Protein AF-A0A2D6KX10-F1 (afdb_monomer_lite)

Radius of gyration: 12.46 Å; chains: 1; bounding box: 28×34×28 Å

Secondary structure (DSSP, 8-state):
-EEEEEESSS-EEEEEEEE-TTS-EEEEESS-TTT-SSS-EEEETTEEEETTT--EEEGGGBTTTB-S-SSSPPB---EEETTEEE--HHHHHHTGGGG-

Foldseek 3Di:
DAKDWDQLPNQTWIKDWDAAPVRDIFIFTLFAPPGFNPQGWDDDPQWIANPRPRDIDGPVCHCPVDCGDDDDGGGFDWDDDPPDTHGDPVSSNVPSVSRD

pLDDT: mean 93.62, std 6.23, range [67.06, 98.25]

Sequence (100 aa):
MEKYSFDAGGVRVKYFVVKGTDGNVRTAFDACDVCGGSQGYSQRGSDVVCNKCSRNFKINALGSENLGGGCWPSFLEHKIEGNNVLIKKSDIVAGAFRFR

Structure (mmCIF, N/CA/C/O backbone):
data_AF-A0A2D6KX10-F1
#
_entry.id   AF-A0A2D6KX10-F1
#
loop_
_atom_site.group_PDB
_atom_site.id
_atom_site.type_symbol
_atom_site.label_atom_id
_atom_site.label_alt_id
_atom_site.label_comp_id
_atom_site.label_asym_id
_atom_site.label_entity_id
_atom_site.label_seq_id
_atom_site.pdbx_PDB_ins_code
_atom_site.Cartn_x
_atom_site.Cartn_y
_atom_site.Cartn_z
_atom_site.occupancy
_atom_site.B_iso_or_equiv
_atom_site.auth_seq_id
_atom_site.auth_comp_id
_atom_site.auth_asym_id
_atom_site.auth_atom_id
_atom_site.pdbx_PDB_model_num
ATOM 1 N N . MET A 1 1 ? -2.097 -4.057 -11.140 1.00 94.81 1 MET A N 1
ATOM 2 C CA . MET A 1 1 ? -2.278 -3.478 -9.796 1.00 94.81 1 MET A CA 1
ATOM 3 C C . MET A 1 1 ? -3.750 -3.214 -9.643 1.00 94.81 1 MET A C 1
ATOM 5 O O . MET A 1 1 ? -4.323 -2.562 -10.506 1.00 94.81 1 MET A O 1
ATOM 9 N N . GLU A 1 2 ? -4.339 -3.721 -8.576 1.00 97.25 2 GLU A N 1
ATOM 10 C CA . GLU A 1 2 ? -5.744 -3.516 -8.255 1.00 97.25 2 GLU A CA 1
ATOM 11 C C . GLU A 1 2 ? -5.855 -2.678 -6.984 1.00 97.25 2 GLU A C 1
ATOM 13 O O . GLU A 1 2 ? -5.081 -2.874 -6.046 1.00 97.25 2 GLU A O 1
ATOM 18 N N . LYS A 1 3 ? -6.769 -1.706 -6.977 1.00 97.62 3 LYS A N 1
ATOM 19 C CA . LYS A 1 3 ? -6.921 -0.738 -5.889 1.00 97.62 3 LYS A CA 1
ATOM 20 C C . LYS A 1 3 ? -8.220 -0.965 -5.136 1.00 97.62 3 LYS A C 1
ATOM 22 O O . LYS A 1 3 ? -9.266 -1.180 -5.735 1.00 97.62 3 LYS A O 1
ATOM 27 N N . TYR A 1 4 ? -8.135 -0.806 -3.826 1.00 98.25 4 TYR A N 1
ATOM 28 C CA . TYR A 1 4 ? -9.218 -1.005 -2.880 1.00 98.25 4 TYR A CA 1
ATOM 29 C C . TYR A 1 4 ? -9.300 0.190 -1.927 1.00 98.25 4 TYR A C 1
ATOM 31 O O . TYR A 1 4 ? -8.335 0.939 -1.746 1.00 98.25 4 TYR A O 1
ATOM 39 N N . SER A 1 5 ? -10.463 0.380 -1.303 1.00 97.56 5 SER A N 1
ATOM 40 C CA . SER A 1 5 ? -10.636 1.394 -0.263 1.00 97.56 5 SER A CA 1
ATOM 41 C C . SER A 1 5 ? -11.476 0.885 0.895 1.00 97.56 5 SER A C 1
ATOM 43 O O . SER A 1 5 ? -12.410 0.116 0.684 1.00 97.56 5 SER A O 1
ATOM 45 N N . PHE A 1 6 ? -11.177 1.367 2.095 1.00 97.75 6 PHE A N 1
ATOM 46 C CA . PHE A 1 6 ? -11.899 1.064 3.324 1.00 97.75 6 PHE A CA 1
ATOM 47 C C . PHE A 1 6 ? -12.182 2.358 4.091 1.00 97.75 6 PHE A C 1
ATOM 49 O O . PHE A 1 6 ? -11.317 3.233 4.154 1.00 97.75 6 PHE A O 1
ATOM 56 N N . ASP A 1 7 ? -13.380 2.483 4.661 1.00 97.31 7 ASP A N 1
ATOM 57 C CA . ASP A 1 7 ? -13.714 3.593 5.555 1.00 97.31 7 ASP A CA 1
ATOM 58 C C . ASP A 1 7 ? -13.283 3.255 6.987 1.00 97.31 7 ASP A C 1
ATOM 60 O O . ASP A 1 7 ? -13.822 2.346 7.617 1.00 97.31 7 ASP A O 1
ATOM 64 N N . ALA A 1 8 ? -12.277 3.970 7.486 1.00 96.25 8 ALA A N 1
ATOM 65 C CA . ALA A 1 8 ? -11.762 3.835 8.842 1.00 96.25 8 ALA A CA 1
ATOM 66 C C . ALA A 1 8 ? -12.284 4.985 9.714 1.00 96.25 8 ALA A C 1
ATOM 68 O O . ALA A 1 8 ? -11.525 5.874 10.102 1.00 96.25 8 ALA A O 1
ATOM 69 N N . GLY A 1 9 ? -13.594 4.989 9.978 1.00 93.56 9 GLY A N 1
ATOM 70 C CA . GLY A 1 9 ? -14.234 6.019 10.800 1.00 93.56 9 GLY A CA 1
ATOM 71 C C . GLY A 1 9 ? -14.220 7.388 10.121 1.00 93.56 9 GLY A C 1
ATOM 72 O O . GLY A 1 9 ? -13.782 8.368 10.719 1.00 93.56 9 GLY A O 1
ATOM 73 N N . GLY A 1 10 ? -14.634 7.439 8.852 1.00 94.94 10 GLY A N 1
ATOM 74 C CA . GLY A 1 10 ? -14.664 8.653 8.031 1.00 94.94 10 GLY A CA 1
ATOM 75 C C . GLY A 1 10 ? -13.361 8.967 7.291 1.00 94.94 10 GLY A C 1
ATOM 76 O O . GLY A 1 10 ? -13.328 9.879 6.464 1.00 94.94 10 GLY A O 1
ATOM 77 N N . VAL A 1 11 ? -12.280 8.219 7.541 1.00 96.50 11 VAL A N 1
ATOM 78 C CA . VAL A 1 11 ? -11.042 8.315 6.756 1.00 96.50 11 VAL A CA 1
ATOM 79 C C . VAL A 1 11 ? -11.049 7.248 5.669 1.00 96.50 11 VAL A C 1
ATOM 81 O O . VAL A 1 11 ? -10.993 6.052 5.960 1.00 96.50 11 VAL A O 1
ATOM 84 N N . ARG A 1 12 ? -11.058 7.671 4.401 1.00 97.25 12 ARG A N 1
ATOM 85 C CA . ARG A 1 12 ? -10.983 6.753 3.260 1.00 97.25 12 ARG A CA 1
ATOM 86 C C . ARG A 1 12 ? -9.553 6.260 3.044 1.00 97.25 12 ARG A C 1
ATOM 88 O O . ARG A 1 12 ? -8.758 6.890 2.347 1.00 97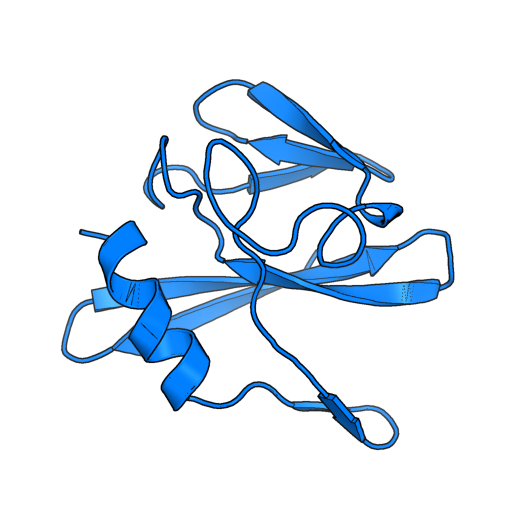.25 12 ARG A O 1
ATOM 95 N N . VAL A 1 13 ? -9.248 5.093 3.594 1.00 98.06 13 VAL A N 1
ATOM 96 C CA . VAL A 1 13 ? -7.948 4.432 3.455 1.00 98.06 13 VAL A CA 1
ATOM 97 C C . VAL A 1 13 ? -7.898 3.691 2.126 1.00 98.06 13 VAL A C 1
ATOM 99 O O . VAL A 1 13 ? -8.666 2.755 1.907 1.00 98.06 13 VAL A O 1
ATOM 102 N N . LYS A 1 14 ? -6.999 4.102 1.228 1.00 98.19 14 LYS A N 1
ATOM 103 C CA . LYS A 1 14 ? -6.770 3.437 -0.064 1.00 98.19 14 LYS A CA 1
ATOM 104 C C . LYS A 1 14 ? -5.554 2.520 0.028 1.00 98.19 14 LYS A C 1
ATOM 106 O O . LYS A 1 14 ? -4.531 2.891 0.595 1.00 98.19 14 LYS A O 1
ATOM 111 N N . TYR A 1 15 ? -5.635 1.342 -0.562 1.00 97.75 15 TYR A N 1
ATOM 112 C CA . TYR A 1 15 ? -4.530 0.388 -0.634 1.00 97.75 15 TYR A CA 1
ATOM 113 C C . TYR A 1 15 ? -4.609 -0.383 -1.945 1.00 97.75 15 TYR A C 1
ATOM 115 O O . TYR A 1 15 ? -5.606 -0.304 -2.665 1.00 97.75 15 TYR A O 1
ATOM 123 N N . PHE A 1 16 ? -3.543 -1.088 -2.294 1.00 97.62 16 PHE A N 1
ATOM 124 C CA . PHE A 1 16 ? -3.486 -1.845 -3.530 1.00 97.62 16 PHE A CA 1
ATOM 125 C C . PHE A 1 16 ? -2.876 -3.224 -3.331 1.00 97.62 16 PHE A C 1
ATOM 127 O O . PHE A 1 16 ? -2.064 -3.451 -2.434 1.00 97.62 16 PHE A O 1
ATOM 134 N N . VAL A 1 17 ? -3.265 -4.120 -4.232 1.00 97.19 17 VAL A N 1
ATOM 135 C CA . VAL A 1 17 ? -2.708 -5.456 -4.404 1.00 97.19 17 VAL A CA 1
ATOM 136 C C . VAL A 1 17 ? -2.016 -5.497 -5.765 1.00 97.19 17 VAL A C 1
ATOM 138 O O . VAL A 1 17 ? -2.540 -5.018 -6.778 1.00 97.19 17 VAL A O 1
ATOM 141 N N . VAL A 1 18 ? -0.803 -6.034 -5.816 1.00 96.62 18 VAL A N 1
ATOM 142 C CA . VAL A 1 18 ? -0.022 -6.140 -7.049 1.00 96.62 18 VAL A CA 1
ATOM 143 C C . VAL A 1 18 ? 0.774 -7.439 -7.063 1.00 96.62 18 VAL A C 1
ATOM 145 O O . VAL A 1 18 ? 1.254 -7.887 -6.028 1.00 96.62 18 VAL A O 1
ATOM 148 N N . LYS A 1 19 ? 0.905 -8.055 -8.239 1.00 95.69 19 LYS A N 1
ATOM 149 C CA . LYS A 1 19 ? 1.713 -9.260 -8.437 1.00 95.69 19 LYS A CA 1
ATOM 150 C C . LYS A 1 19 ? 3.079 -8.870 -8.997 1.00 95.69 19 LYS A C 1
ATOM 152 O O . LYS A 1 19 ? 3.142 -8.132 -9.982 1.00 95.69 19 LYS A O 1
ATOM 157 N N . GLY A 1 20 ? 4.143 -9.328 -8.347 1.00 94.94 20 GLY A N 1
ATOM 158 C CA . GLY A 1 20 ? 5.517 -9.165 -8.808 1.00 94.94 20 GLY A CA 1
ATOM 159 C C . GLY A 1 20 ? 5.840 -10.060 -9.999 1.00 94.94 20 GLY A C 1
ATOM 160 O O . GLY A 1 20 ? 5.089 -10.976 -10.345 1.00 94.94 20 GLY A O 1
ATOM 161 N N . THR A 1 21 ? 6.981 -9.803 -10.636 1.00 95.88 21 THR A N 1
ATOM 162 C CA . THR A 1 21 ? 7.486 -10.676 -11.712 1.00 95.88 21 THR A CA 1
ATOM 163 C C . THR A 1 21 ? 7.986 -12.017 -11.176 1.00 95.88 21 THR A C 1
ATOM 165 O O . THR A 1 21 ? 8.087 -12.974 -11.933 1.00 95.88 21 THR A O 1
ATOM 168 N N . ASP A 1 22 ? 8.249 -12.087 -9.870 1.00 94.38 22 ASP A N 1
ATOM 169 C CA . ASP A 1 22 ? 8.531 -13.304 -9.105 1.00 94.38 22 ASP A CA 1
ATOM 170 C C . ASP A 1 22 ? 7.280 -14.173 -8.867 1.00 94.38 22 ASP A C 1
ATOM 172 O O . ASP A 1 22 ? 7.375 -15.263 -8.313 1.00 94.38 22 ASP A O 1
ATOM 176 N N . GLY A 1 23 ? 6.098 -13.701 -9.276 1.00 93.44 23 GLY A N 1
ATOM 177 C CA . GLY A 1 23 ? 4.828 -14.383 -9.065 1.00 93.44 23 GLY A CA 1
ATOM 178 C C . GLY A 1 23 ? 4.211 -14.159 -7.683 1.00 93.44 23 GLY A C 1
ATOM 179 O O . GLY A 1 23 ? 3.064 -14.561 -7.482 1.00 93.44 23 GLY A O 1
ATOM 180 N N . ASN A 1 24 ? 4.903 -13.475 -6.768 1.00 93.88 24 ASN A N 1
ATOM 181 C CA . ASN A 1 24 ? 4.407 -13.203 -5.424 1.00 93.88 24 ASN A CA 1
ATOM 182 C C . ASN A 1 24 ? 3.410 -12.043 -5.424 1.00 93.88 24 ASN A C 1
ATOM 184 O O . ASN A 1 24 ? 3.538 -11.074 -6.178 1.00 93.88 24 ASN A O 1
ATOM 188 N N . VAL A 1 25 ? 2.413 -12.127 -4.546 1.00 94.75 25 VAL A N 1
ATOM 189 C CA . VAL A 1 25 ? 1.465 -11.037 -4.303 1.00 94.75 25 VAL A CA 1
ATOM 190 C C . VAL A 1 25 ? 2.038 -10.092 -3.255 1.00 94.75 25 VAL A C 1
ATOM 192 O O . VAL A 1 25 ? 2.693 -10.511 -2.305 1.00 94.75 25 VAL A O 1
ATOM 195 N N . ARG A 1 26 ? 1.810 -8.794 -3.450 1.00 94.94 26 ARG A N 1
ATOM 196 C CA . ARG A 1 26 ? 2.265 -7.729 -2.564 1.00 94.94 26 ARG A CA 1
ATOM 197 C C . ARG A 1 26 ? 1.147 -6.740 -2.326 1.00 94.94 26 ARG A C 1
ATOM 199 O O . ARG A 1 26 ? 0.362 -6.434 -3.226 1.00 94.94 26 ARG A O 1
ATOM 206 N N . THR A 1 27 ? 1.114 -6.223 -1.112 1.00 96.00 27 THR A N 1
ATOM 207 C CA . THR A 1 27 ? 0.076 -5.323 -0.624 1.00 96.00 27 THR A CA 1
ATOM 208 C C . THR A 1 27 ? 0.718 -4.119 0.037 1.00 96.00 27 THR A C 1
ATOM 210 O O . THR A 1 27 ? 1.682 -4.233 0.795 1.00 96.00 27 THR A O 1
ATOM 213 N N . ALA A 1 28 ? 0.197 -2.940 -0.272 1.00 96.12 28 ALA A N 1
ATOM 214 C CA . ALA A 1 28 ? 0.669 -1.698 0.316 1.00 96.12 28 ALA A CA 1
ATOM 215 C C . ALA A 1 28 ? -0.448 -0.659 0.332 1.00 96.12 28 ALA A C 1
ATOM 217 O O . ALA A 1 28 ? -1.396 -0.714 -0.456 1.00 96.12 28 ALA A O 1
ATOM 218 N N . PHE A 1 29 ? -0.320 0.316 1.222 1.00 96.81 29 PHE A N 1
ATOM 219 C CA . PHE A 1 29 ? -1.147 1.509 1.187 1.00 96.81 29 PHE A CA 1
ATOM 220 C C . PHE A 1 29 ? -0.892 2.289 -0.104 1.00 96.81 29 PHE A C 1
ATOM 222 O O . PHE A 1 29 ? 0.240 2.405 -0.576 1.00 96.81 29 PHE A O 1
ATOM 229 N N . ASP A 1 30 ? -1.940 2.913 -0.639 1.00 97.31 30 ASP A N 1
ATOM 230 C CA . ASP A 1 30 ? -1.840 3.862 -1.753 1.00 97.31 30 ASP A CA 1
ATOM 231 C C . ASP A 1 30 ? -1.357 5.235 -1.237 1.00 97.31 30 ASP A C 1
ATOM 233 O O . ASP A 1 30 ? -1.931 6.281 -1.539 1.00 97.31 30 ASP A O 1
ATOM 237 N N . ALA A 1 31 ? -0.345 5.205 -0.365 1.00 95.94 31 ALA A N 1
ATOM 238 C CA . ALA A 1 31 ? 0.238 6.321 0.368 1.00 95.94 31 ALA A CA 1
ATOM 239 C C . ALA A 1 31 ? 1.648 5.965 0.870 1.00 95.94 31 ALA A C 1
ATOM 241 O O . ALA A 1 31 ? 2.003 4.791 0.984 1.00 95.94 31 ALA A O 1
ATOM 242 N N . CYS A 1 32 ? 2.447 6.985 1.183 1.00 93.69 32 CYS A N 1
ATOM 243 C CA . CYS A 1 32 ? 3.643 6.832 2.013 1.00 93.69 32 CYS A CA 1
ATOM 244 C C . CYS A 1 32 ? 3.638 7.806 3.179 1.00 93.69 32 CYS A C 1
ATOM 246 O O . CYS A 1 32 ? 2.858 8.759 3.200 1.00 93.69 32 CYS A O 1
ATOM 248 N N . ASP A 1 33 ? 4.567 7.594 4.104 1.00 91.81 33 ASP A N 1
ATOM 249 C CA . ASP A 1 33 ? 4.689 8.368 5.339 1.00 91.81 33 ASP A CA 1
ATOM 250 C C . ASP A 1 33 ? 5.128 9.822 5.075 1.00 91.81 33 ASP A C 1
ATOM 252 O O . ASP A 1 33 ? 4.945 10.682 5.926 1.00 91.81 33 ASP A O 1
ATOM 256 N N . VAL A 1 34 ? 5.686 10.106 3.889 1.00 93.12 34 VAL A N 1
ATOM 257 C CA . VAL A 1 34 ? 6.183 11.442 3.506 1.00 93.12 34 VAL A CA 1
ATOM 258 C C . VAL A 1 34 ? 5.195 12.204 2.621 1.00 93.12 34 VAL A C 1
ATOM 260 O O . VAL A 1 34 ? 4.905 13.373 2.851 1.00 93.12 34 VAL A O 1
ATOM 263 N N . CYS A 1 35 ? 4.690 11.570 1.561 1.00 93.69 35 CYS A N 1
ATOM 264 C CA . CYS A 1 35 ? 3.830 12.235 0.579 1.00 93.69 35 CYS A CA 1
ATOM 265 C C . CYS A 1 35 ? 2.344 12.205 0.953 1.00 93.69 35 CYS A C 1
ATOM 267 O O . CYS A 1 35 ? 1.588 13.021 0.412 1.00 93.69 35 CYS A O 1
ATOM 269 N N . GLY A 1 36 ? 1.944 11.279 1.830 1.00 93.31 36 GLY A N 1
ATOM 270 C CA . GLY A 1 36 ? 0.548 10.978 2.128 1.00 93.31 36 GLY A CA 1
ATOM 271 C C . GLY A 1 36 ? -0.180 10.289 0.967 1.00 93.31 36 GLY A C 1
ATOM 272 O O . GLY A 1 36 ? 0.411 9.935 -0.057 1.00 93.31 36 GLY A O 1
ATOM 273 N N . GLY A 1 37 ? -1.486 10.083 1.138 1.00 92.88 37 GLY A N 1
ATOM 274 C CA . GLY A 1 37 ? -2.352 9.346 0.206 1.00 92.88 37 GLY A CA 1
ATOM 275 C C . GLY A 1 37 ? -3.092 10.177 -0.848 1.00 92.88 37 GLY A C 1
ATOM 276 O O . GLY A 1 37 ? -4.016 9.662 -1.490 1.00 92.88 37 GLY A O 1
ATOM 277 N N . SER A 1 38 ? -2.736 11.454 -1.034 1.00 92.75 38 SER A N 1
ATOM 278 C CA . SER A 1 38 ? -3.490 12.369 -1.906 1.00 92.75 38 SER A CA 1
ATOM 279 C C . SER A 1 38 ? -3.463 11.953 -3.380 1.00 92.75 38 SER A C 1
ATOM 281 O O . SER A 1 38 ? -4.515 11.890 -4.011 1.00 92.75 38 SER A O 1
ATOM 283 N N . GLN A 1 39 ? -2.290 11.591 -3.913 1.00 95.38 39 GLN A N 1
ATOM 284 C CA . GLN A 1 39 ? -2.132 11.178 -5.318 1.00 95.38 39 GLN A CA 1
ATOM 285 C C . GLN A 1 39 ? -1.868 9.675 -5.506 1.00 95.38 39 GLN A C 1
ATOM 287 O O . GLN A 1 39 ? -2.063 9.146 -6.602 1.00 95.38 39 GLN A O 1
ATOM 292 N N . GLY A 1 40 ? -1.447 8.978 -4.448 1.00 96.25 40 GLY A N 1
ATOM 293 C CA . GLY A 1 40 ? -1.175 7.541 -4.469 1.00 96.25 40 GLY A CA 1
ATOM 294 C C . GLY A 1 40 ? -0.099 7.114 -5.470 1.00 96.25 40 GLY A C 1
ATOM 295 O O . GLY A 1 40 ? 0.833 7.862 -5.781 1.00 96.25 40 GLY A O 1
ATOM 296 N N . TYR A 1 41 ? -0.240 5.886 -5.955 1.00 97.19 41 TYR A N 1
ATOM 297 C CA . TYR A 1 41 ? 0.729 5.178 -6.778 1.00 97.19 41 TYR A CA 1
ATOM 298 C C . TYR A 1 41 ? 0.120 4.624 -8.062 1.00 97.19 41 TYR A C 1
ATOM 300 O O . TYR A 1 41 ? -1.074 4.330 -8.128 1.00 97.19 41 TYR A O 1
ATOM 308 N N . SER A 1 42 ? 0.959 4.435 -9.076 1.00 97.62 42 SER A N 1
ATOM 309 C CA . SER A 1 42 ? 0.590 3.782 -10.333 1.00 97.62 42 SER A CA 1
ATOM 310 C C . SER A 1 42 ? 1.598 2.694 -10.681 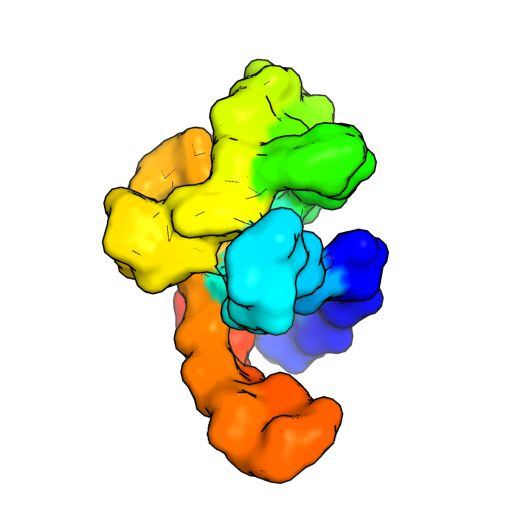1.00 97.62 42 SER A C 1
ATOM 312 O O . SER A 1 42 ? 2.801 2.887 -10.514 1.00 97.62 42 SER A O 1
ATOM 314 N N . GLN A 1 43 ? 1.126 1.561 -11.200 1.00 97.44 43 GLN A N 1
ATOM 315 C CA . GLN A 1 43 ? 2.015 0.536 -11.744 1.00 97.44 43 GLN A CA 1
ATOM 316 C C . GLN A 1 43 ? 2.534 0.951 -13.126 1.00 97.44 43 GLN A C 1
ATOM 318 O O . GLN A 1 43 ? 1.759 1.395 -13.973 1.00 97.44 43 GLN A O 1
ATOM 323 N N . ARG A 1 44 ? 3.832 0.752 -13.373 1.00 97.00 44 ARG A N 1
ATOM 324 C CA . ARG A 1 44 ? 4.468 0.877 -14.691 1.00 97.00 44 ARG A CA 1
ATOM 325 C C . ARG A 1 44 ? 5.343 -0.347 -14.943 1.00 97.00 44 ARG A C 1
ATOM 327 O O . ARG A 1 44 ? 6.457 -0.427 -14.449 1.00 97.00 44 ARG A O 1
ATOM 334 N N . GLY A 1 45 ? 4.841 -1.330 -15.687 1.00 96.06 45 GLY A N 1
ATOM 335 C CA . GLY A 1 45 ? 5.564 -2.593 -15.876 1.00 96.06 45 GLY A CA 1
ATOM 336 C C . GLY A 1 45 ? 5.800 -3.320 -14.544 1.00 96.06 45 GLY A C 1
ATOM 337 O O . GLY A 1 45 ? 4.843 -3.593 -13.816 1.00 96.06 45 GLY A O 1
ATOM 338 N N . SER A 1 46 ? 7.063 -3.614 -14.224 1.00 96.38 46 SER A N 1
ATOM 339 C CA . SER A 1 46 ? 7.499 -4.271 -12.977 1.00 96.38 46 SER A CA 1
ATOM 340 C C . SER A 1 46 ? 7.712 -3.312 -11.794 1.00 96.38 46 SER A C 1
ATOM 342 O O . SER A 1 46 ? 8.196 -3.717 -10.733 1.00 96.38 46 SER A O 1
ATOM 344 N N . ASP A 1 47 ? 7.302 -2.059 -11.967 1.00 96.50 47 ASP A N 1
ATOM 345 C CA . ASP A 1 47 ? 7.581 -0.953 -11.066 1.00 96.50 47 ASP A CA 1
ATOM 346 C C . ASP A 1 47 ? 6.291 -0.302 -10.543 1.00 96.50 47 ASP A C 1
ATOM 348 O O . ASP A 1 47 ? 5.232 -0.348 -11.177 1.00 96.50 47 ASP A O 1
ATOM 352 N N . VAL A 1 48 ? 6.387 0.347 -9.383 1.00 95.88 48 VAL A N 1
ATOM 353 C CA . VAL A 1 48 ? 5.355 1.205 -8.794 1.00 95.88 48 VAL A CA 1
ATOM 354 C C . VAL A 1 48 ? 5.913 2.614 -8.649 1.00 95.88 48 VAL A C 1
ATOM 356 O O . VAL A 1 48 ? 6.977 2.816 -8.071 1.00 95.88 48 VAL A O 1
ATOM 359 N N . VAL A 1 49 ? 5.178 3.602 -9.154 1.00 97.06 49 VAL A N 1
ATOM 360 C CA . VAL A 1 49 ? 5.608 5.003 -9.198 1.00 97.06 49 VAL A CA 1
ATOM 361 C C . VAL A 1 49 ? 4.697 5.863 -8.336 1.00 97.06 49 VAL A C 1
ATOM 363 O O . VAL A 1 49 ? 3.475 5.788 -8.462 1.00 97.06 49 VAL A O 1
ATOM 366 N N . CYS A 1 50 ? 5.281 6.682 -7.457 1.00 96.88 50 CYS A N 1
ATOM 367 C CA . CYS A 1 50 ? 4.539 7.686 -6.697 1.00 96.88 50 CYS A CA 1
ATOM 368 C C . CYS A 1 50 ? 4.050 8.782 -7.640 1.00 96.88 50 CYS A C 1
ATOM 370 O O . CYS A 1 50 ? 4.861 9.452 -8.277 1.00 96.88 50 CYS A O 1
ATOM 372 N N . ASN A 1 51 ? 2.743 9.026 -7.680 1.00 97.44 51 ASN A N 1
ATOM 373 C CA . ASN A 1 51 ? 2.183 10.047 -8.564 1.00 97.44 51 ASN A CA 1
ATOM 374 C C . ASN A 1 51 ? 2.555 11.476 -8.116 1.00 97.44 51 ASN A C 1
ATOM 376 O O . ASN A 1 51 ? 2.615 12.368 -8.952 1.00 97.44 51 ASN A O 1
ATOM 380 N N . LYS A 1 52 ? 2.881 11.675 -6.825 1.00 96.62 52 LYS A N 1
ATOM 381 C CA . LYS A 1 52 ? 3.234 12.988 -6.255 1.00 96.62 52 LYS A CA 1
ATOM 382 C C . LYS A 1 52 ? 4.688 13.397 -6.503 1.00 96.62 52 LYS A C 1
ATOM 384 O O . LYS A 1 52 ? 4.942 14.542 -6.851 1.00 96.62 52 LYS A O 1
ATOM 389 N N . CYS A 1 53 ? 5.645 12.493 -6.276 1.00 96.00 53 CYS A N 1
ATOM 390 C CA . CYS A 1 53 ? 7.082 12.805 -6.342 1.00 96.00 53 CYS A CA 1
ATOM 391 C C . CYS A 1 53 ? 7.839 12.043 -7.439 1.00 96.00 53 CYS A C 1
ATOM 393 O O . CYS A 1 53 ? 9.058 12.151 -7.525 1.00 96.00 53 CYS A O 1
ATOM 395 N N . SER A 1 54 ? 7.140 11.257 -8.266 1.00 96.12 54 SER A N 1
ATOM 396 C CA . SER A 1 54 ? 7.697 10.461 -9.374 1.00 96.12 54 SER A CA 1
ATOM 397 C C . SER A 1 54 ? 8.739 9.409 -8.983 1.00 96.12 54 SER A C 1
ATOM 399 O O . SER A 1 54 ? 9.356 8.796 -9.854 1.00 96.12 54 SER A O 1
ATOM 401 N N . ARG A 1 55 ? 8.931 9.153 -7.684 1.00 94.56 55 ARG A N 1
ATOM 402 C CA . ARG A 1 55 ? 9.854 8.116 -7.227 1.00 94.56 55 ARG A CA 1
ATOM 403 C C . ARG A 1 55 ? 9.340 6.738 -7.629 1.00 94.56 55 ARG A C 1
ATOM 405 O O . ARG A 1 55 ? 8.143 6.463 -7.534 1.00 94.56 55 ARG A O 1
ATOM 412 N N . ASN A 1 56 ? 10.266 5.906 -8.083 1.00 94.75 56 ASN A N 1
ATOM 413 C CA . ASN A 1 56 ? 10.013 4.585 -8.628 1.00 94.75 56 ASN A CA 1
ATOM 414 C C . ASN A 1 56 ? 10.543 3.504 -7.671 1.00 94.75 56 ASN A C 1
ATOM 416 O O . ASN A 1 56 ? 11.643 3.638 -7.135 1.00 94.75 56 ASN A O 1
ATOM 420 N N . PHE A 1 57 ? 9.763 2.443 -7.487 1.00 94.25 57 PHE A N 1
ATOM 421 C CA . PHE A 1 57 ? 10.054 1.312 -6.623 1.00 94.25 57 PHE A CA 1
ATOM 422 C C . PHE A 1 57 ? 9.789 0.001 -7.359 1.00 94.25 57 PHE A C 1
ATOM 424 O O . PHE A 1 57 ? 8.731 -0.174 -7.964 1.00 94.25 57 PHE A O 1
ATOM 431 N N . LYS A 1 58 ? 10.717 -0.955 -7.265 1.00 95.12 58 LYS A N 1
ATOM 432 C CA . LYS A 1 58 ? 10.491 -2.303 -7.796 1.00 95.12 58 LYS A CA 1
ATOM 433 C C . LYS A 1 58 ? 9.328 -2.948 -7.055 1.00 95.12 58 LYS A C 1
ATOM 435 O O . LYS A 1 58 ? 9.337 -2.970 -5.824 1.00 95.12 58 LYS A O 1
ATOM 440 N N . ILE A 1 59 ? 8.367 -3.528 -7.783 1.00 95.50 59 ILE A N 1
ATOM 441 C CA . ILE A 1 59 ? 7.300 -4.319 -7.149 1.00 95.50 59 ILE A CA 1
ATOM 442 C C . ILE A 1 59 ? 7.947 -5.396 -6.281 1.00 95.50 59 ILE A C 1
ATOM 444 O O . ILE A 1 59 ? 7.584 -5.522 -5.118 1.00 95.50 59 ILE A O 1
ATOM 448 N N . ASN A 1 60 ? 8.985 -6.064 -6.798 1.00 94.75 60 ASN A N 1
ATOM 449 C CA . ASN A 1 60 ? 9.685 -7.139 -6.103 1.00 94.75 60 ASN A CA 1
ATOM 450 C C . ASN A 1 60 ? 10.458 -6.711 -4.825 1.00 94.75 60 ASN A C 1
ATOM 452 O O . ASN A 1 60 ? 11.014 -7.570 -4.143 1.00 94.75 60 ASN A O 1
ATOM 456 N N . ALA A 1 61 ? 10.461 -5.427 -4.457 1.00 91.50 61 ALA A N 1
ATOM 457 C CA . ALA A 1 61 ? 11.023 -4.938 -3.194 1.00 91.50 61 ALA A CA 1
ATOM 458 C C . ALA A 1 61 ? 9.948 -4.589 -2.135 1.00 91.50 61 ALA A C 1
ATOM 460 O O . ALA A 1 61 ? 10.260 -4.439 -0.950 1.00 91.50 61 ALA A O 1
ATOM 461 N N . LEU A 1 62 ? 8.669 -4.461 -2.525 1.00 89.94 62 LEU A N 1
ATOM 462 C CA . LEU A 1 62 ? 7.590 -4.051 -1.614 1.00 89.94 62 LEU A CA 1
ATOM 463 C C . LEU A 1 62 ? 7.322 -5.114 -0.539 1.00 89.94 62 LEU A C 1
ATOM 465 O O . LEU A 1 62 ? 7.003 -6.251 -0.876 1.00 89.94 62 LEU A O 1
ATOM 469 N N . GLY A 1 63 ? 7.433 -4.751 0.740 1.00 80.25 63 GLY A N 1
ATOM 470 C CA . GLY A 1 63 ? 7.226 -5.675 1.862 1.00 80.25 63 GLY A CA 1
ATOM 471 C C . GLY A 1 63 ? 8.375 -6.657 2.123 1.00 80.25 63 GLY A C 1
ATOM 472 O O . GLY A 1 63 ? 8.305 -7.403 3.090 1.00 80.25 63 GLY A O 1
ATOM 473 N N . SER A 1 64 ? 9.433 -6.656 1.299 1.00 78.50 64 SER A N 1
ATOM 474 C CA . SER A 1 64 ? 10.630 -7.494 1.493 1.00 78.50 64 SER A CA 1
ATOM 475 C C . SER A 1 64 ? 11.863 -6.678 1.880 1.00 78.50 64 SER A C 1
ATOM 477 O O . SER A 1 64 ? 12.597 -7.062 2.781 1.00 78.50 64 SER A O 1
ATOM 479 N N . GLU A 1 65 ? 12.076 -5.533 1.231 1.00 79.69 65 GLU A N 1
ATOM 480 C CA . GLU A 1 65 ? 13.175 -4.601 1.545 1.00 79.69 65 GLU A CA 1
ATOM 481 C C . GLU A 1 65 ? 12.665 -3.339 2.247 1.00 79.69 65 GLU A C 1
ATOM 483 O O . GLU A 1 65 ? 13.404 -2.635 2.929 1.00 79.69 65 GLU A O 1
ATOM 488 N N . ASN A 1 66 ? 11.373 -3.060 2.088 1.00 69.81 66 ASN A N 1
ATOM 489 C CA . ASN A 1 66 ? 10.693 -1.934 2.695 1.00 69.81 66 ASN A CA 1
ATOM 490 C C . ASN A 1 66 ? 9.621 -2.445 3.665 1.00 69.81 66 ASN A C 1
ATOM 492 O O . ASN A 1 66 ? 8.499 -2.751 3.257 1.00 69.81 66 ASN A O 1
ATOM 496 N N . LEU A 1 67 ? 9.992 -2.525 4.944 1.00 67.06 67 LEU A N 1
ATOM 497 C CA . LEU A 1 67 ? 9.128 -2.961 6.046 1.00 67.06 67 LEU A CA 1
ATOM 498 C C . LEU A 1 67 ? 8.289 -1.812 6.645 1.00 67.06 67 LEU A C 1
ATOM 500 O O . LEU A 1 67 ? 7.543 -2.023 7.597 1.00 67.06 67 LEU A O 1
ATOM 504 N N . GLY A 1 68 ? 8.377 -0.603 6.078 1.00 67.19 68 GLY A N 1
ATOM 505 C CA . GLY A 1 68 ? 7.687 0.601 6.544 1.00 67.19 68 GLY A CA 1
ATOM 506 C C . GLY A 1 68 ? 8.646 1.760 6.823 1.00 67.19 68 GLY A C 1
ATOM 507 O O . GLY A 1 68 ? 9.855 1.572 6.930 1.00 67.19 68 GLY A O 1
ATOM 508 N N . GLY A 1 69 ? 8.093 2.969 6.955 1.00 72.31 69 GLY A N 1
ATOM 509 C CA . GLY A 1 69 ? 8.871 4.184 7.191 1.00 72.31 69 GLY A CA 1
ATOM 510 C C . GLY A 1 69 ? 9.327 4.875 5.902 1.00 72.31 69 GLY A C 1
ATOM 511 O O . GLY A 1 69 ? 9.966 4.287 5.033 1.00 72.31 69 GLY A O 1
ATOM 512 N N . GLY A 1 70 ? 9.042 6.173 5.786 1.00 84.19 70 GLY A N 1
ATOM 513 C CA . GLY A 1 70 ? 9.647 7.045 4.773 1.00 84.19 70 GLY A CA 1
ATOM 514 C C . GLY A 1 70 ? 8.915 7.137 3.426 1.00 84.19 70 GLY A C 1
ATOM 515 O O . GLY A 1 70 ? 7.702 6.965 3.315 1.00 84.19 70 GLY A O 1
ATOM 516 N N . CYS A 1 71 ? 9.652 7.532 2.383 1.00 88.00 71 CYS A N 1
ATOM 517 C CA . CYS A 1 71 ? 9.105 7.900 1.070 1.00 88.00 71 CYS A CA 1
ATOM 518 C C . CYS A 1 71 ? 9.006 6.687 0.128 1.00 88.00 71 CYS A C 1
ATOM 520 O O . CYS A 1 71 ? 9.715 6.644 -0.878 1.00 88.00 71 CYS A O 1
ATOM 522 N N . TRP A 1 72 ? 8.175 5.705 0.497 1.00 90.12 72 TRP A N 1
ATOM 523 C CA . TRP A 1 72 ? 7.904 4.461 -0.241 1.00 90.12 72 TRP A CA 1
ATOM 524 C C . TRP A 1 72 ? 6.473 3.962 0.026 1.00 90.12 72 TRP A C 1
ATOM 526 O O . TRP A 1 72 ? 5.944 4.286 1.089 1.00 90.12 72 TRP A O 1
ATOM 536 N N . PRO A 1 73 ? 5.841 3.160 -0.861 1.00 91.94 73 PRO A N 1
ATOM 537 C CA . PRO A 1 73 ? 4.531 2.573 -0.578 1.00 91.94 73 PRO A CA 1
ATOM 538 C C . PRO A 1 73 ? 4.576 1.815 0.748 1.00 91.94 73 PRO A C 1
ATOM 540 O O . PRO A 1 73 ? 5.353 0.868 0.892 1.00 91.94 73 PRO A O 1
ATOM 543 N N . SER A 1 74 ? 3.795 2.261 1.730 1.00 92.75 74 SER A N 1
ATOM 544 C CA . SER A 1 74 ? 3.872 1.692 3.073 1.00 92.75 74 SER A CA 1
ATOM 545 C C . SER A 1 74 ? 3.284 0.285 3.051 1.00 92.75 74 SER A C 1
ATOM 547 O O . SER A 1 74 ? 2.155 0.096 2.595 1.00 92.75 74 SER A O 1
ATOM 549 N N . PHE A 1 75 ? 4.057 -0.699 3.509 1.00 92.88 75 PHE A N 1
ATOM 550 C CA . PHE A 1 75 ? 3.641 -2.097 3.503 1.00 92.88 75 PHE A CA 1
ATOM 551 C C . PHE A 1 75 ? 2.342 -2.289 4.295 1.00 92.88 75 PHE A C 1
ATOM 553 O O . PHE A 1 75 ? 2.139 -1.680 5.348 1.00 92.88 75 PHE A O 1
ATOM 560 N N . LEU A 1 76 ? 1.453 -3.115 3.750 1.00 94.31 76 LEU A N 1
ATOM 561 C CA . LEU A 1 76 ? 0.217 -3.530 4.396 1.00 94.31 76 LEU A CA 1
ATOM 562 C C . LEU A 1 76 ? 0.296 -5.038 4.567 1.00 94.31 76 LEU A C 1
ATOM 564 O O . LEU A 1 76 ? 0.319 -5.746 3.567 1.00 94.31 76 LEU A O 1
ATOM 568 N N . GLU A 1 77 ? 0.353 -5.513 5.805 1.00 93.06 77 GLU A N 1
ATOM 569 C CA . GLU A 1 77 ? 0.449 -6.942 6.105 1.00 93.06 77 GLU A CA 1
ATOM 570 C C . GLU A 1 77 ? -0.686 -7.723 5.426 1.00 93.06 77 GLU A C 1
ATOM 572 O O . GLU A 1 77 ? -1.847 -7.296 5.416 1.00 93.06 77 GLU A O 1
ATOM 577 N N . HIS A 1 78 ? -0.351 -8.878 4.855 1.00 94.62 78 HIS A N 1
ATOM 578 C CA . HIS A 1 78 ? -1.327 -9.783 4.265 1.00 94.62 78 HIS A CA 1
ATOM 579 C C . HIS A 1 78 ? -0.936 -11.237 4.508 1.00 94.62 78 HIS A C 1
ATOM 581 O O . HIS A 1 78 ? 0.219 -11.565 4.762 1.00 94.62 78 HIS A O 1
ATOM 587 N N . LYS A 1 79 ? -1.916 -12.127 4.374 1.00 95.69 79 LYS A N 1
ATOM 588 C CA . LYS A 1 79 ? -1.712 -13.574 4.333 1.00 95.69 79 LYS A CA 1
ATOM 589 C C . LYS A 1 79 ? -2.296 -14.140 3.053 1.00 95.69 79 LYS A C 1
ATOM 591 O O . LYS A 1 79 ? -3.298 -13.635 2.554 1.00 95.69 79 LYS A O 1
ATOM 596 N N . ILE A 1 80 ? -1.684 -15.202 2.548 1.00 95.12 80 ILE A N 1
ATOM 597 C CA . ILE A 1 80 ? -2.232 -15.985 1.445 1.00 95.12 80 ILE A CA 1
ATOM 598 C C . ILE A 1 80 ? -2.869 -17.240 2.035 1.00 95.12 80 ILE A C 1
ATOM 600 O O . ILE A 1 80 ? -2.183 -18.028 2.682 1.00 95.12 80 ILE A O 1
ATOM 604 N N . GLU A 1 81 ? -4.170 -17.426 1.813 1.00 95.75 81 GLU A N 1
ATOM 605 C CA . GLU A 1 81 ? -4.872 -18.673 2.138 1.00 95.75 81 GLU A CA 1
ATOM 606 C C . GLU A 1 81 ? -5.548 -19.208 0.875 1.00 95.75 81 GLU A C 1
ATOM 608 O O . GLU A 1 81 ? -6.555 -18.677 0.396 1.00 95.75 81 GLU A O 1
ATOM 613 N N . GLY A 1 82 ? -4.952 -20.255 0.299 1.00 93.88 82 GLY A N 1
ATOM 614 C CA . GLY A 1 82 ? -5.354 -20.785 -1.000 1.00 93.88 82 GLY A CA 1
ATOM 615 C C . GLY A 1 82 ? -5.214 -19.726 -2.092 1.00 93.88 82 GLY A 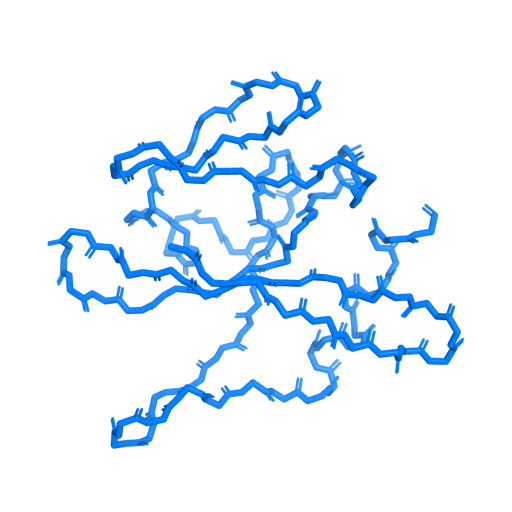C 1
ATOM 616 O O . GLY A 1 82 ? -4.117 -19.245 -2.363 1.00 93.88 82 GLY A O 1
ATOM 617 N N . ASN A 1 83 ? -6.342 -19.344 -2.690 1.00 92.25 83 ASN A N 1
ATOM 618 C CA . ASN A 1 83 ? -6.398 -18.343 -3.759 1.00 92.25 83 ASN A CA 1
ATOM 619 C C . ASN A 1 83 ? -6.759 -16.937 -3.253 1.00 92.25 83 ASN A C 1
ATOM 621 O O . ASN A 1 83 ? -6.973 -16.035 -4.060 1.00 92.25 83 ASN A O 1
ATOM 625 N N . ASN A 1 84 ? -6.853 -16.749 -1.934 1.00 94.44 84 ASN A N 1
ATOM 626 C CA . ASN A 1 84 ? -7.301 -15.501 -1.331 1.00 94.44 84 ASN A CA 1
ATOM 627 C C . ASN A 1 84 ? -6.141 -14.733 -0.696 1.00 94.44 84 ASN A C 1
ATOM 629 O O . ASN A 1 84 ? -5.258 -15.313 -0.064 1.00 94.44 84 ASN A O 1
ATOM 633 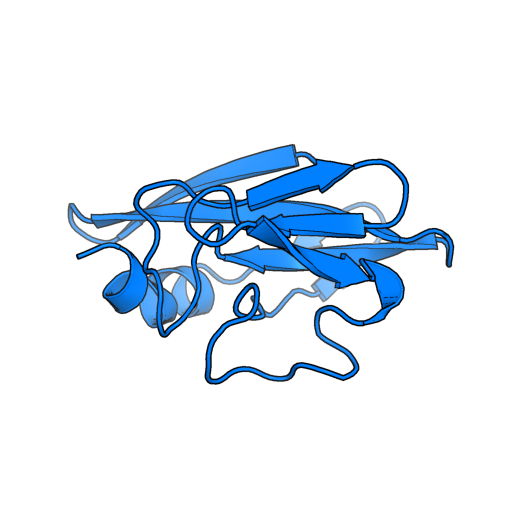N N . VAL A 1 85 ? -6.205 -13.405 -0.813 1.00 95.69 85 VAL A N 1
ATOM 634 C CA . VAL A 1 85 ? -5.350 -12.466 -0.081 1.00 95.69 85 VAL A CA 1
ATOM 635 C C . VAL A 1 85 ? -6.151 -11.940 1.103 1.00 95.69 85 VAL A C 1
ATOM 637 O O . VAL A 1 85 ? -7.149 -11.242 0.924 1.00 95.69 85 VAL A O 1
ATOM 640 N N . LEU A 1 86 ? -5.729 -12.277 2.316 1.00 97.31 86 LEU A N 1
ATOM 641 C CA . LEU A 1 86 ? -6.374 -11.842 3.546 1.00 97.31 86 LEU A CA 1
ATOM 642 C C . LEU A 1 86 ? -5.613 -10.667 4.142 1.00 97.31 86 LEU A C 1
ATOM 644 O O . LEU A 1 86 ? -4.423 -10.764 4.428 1.00 97.31 86 LEU A O 1
ATOM 648 N N . ILE A 1 87 ? -6.332 -9.576 4.382 1.00 97.19 87 ILE A N 1
ATOM 649 C CA . ILE A 1 87 ? -5.819 -8.366 5.023 1.00 97.19 87 ILE A CA 1
ATOM 650 C C . ILE A 1 87 ? -6.691 -8.095 6.245 1.00 97.19 87 ILE A C 1
ATOM 652 O O . ILE A 1 87 ? -7.922 -8.054 6.141 1.00 97.19 87 ILE A O 1
ATOM 656 N N . LYS A 1 88 ? -6.083 -7.902 7.419 1.00 97.69 88 LYS A N 1
ATOM 657 C CA . LYS A 1 88 ? -6.866 -7.585 8.616 1.00 97.69 88 LYS A CA 1
ATOM 658 C C . LYS A 1 88 ? -7.352 -6.144 8.546 1.00 97.69 88 LYS A C 1
ATOM 660 O O . LYS A 1 88 ? -6.594 -5.220 8.262 1.00 97.69 88 LYS A O 1
ATOM 665 N N . LYS A 1 89 ? -8.614 -5.931 8.921 1.00 97.50 89 LYS A N 1
ATOM 666 C CA . LYS A 1 89 ? -9.184 -4.581 9.050 1.00 97.50 89 LYS A CA 1
ATOM 667 C C . LYS A 1 89 ? -8.385 -3.712 10.027 1.00 97.50 89 LYS A C 1
ATOM 669 O O . LYS A 1 89 ? -8.214 -2.528 9.767 1.00 97.50 89 LYS A O 1
ATOM 674 N N . SER A 1 90 ? -7.866 -4.300 11.110 1.00 97.62 90 SER A N 1
ATOM 675 C CA . SER A 1 90 ? -7.008 -3.607 12.083 1.00 97.62 90 SER A CA 1
ATOM 676 C C . SER A 1 90 ? -5.781 -2.977 11.431 1.00 97.62 90 SER A C 1
ATOM 678 O O . SER A 1 90 ? -5.439 -1.843 11.748 1.00 97.62 90 SER A O 1
ATOM 680 N N . ASP A 1 91 ? -5.164 -3.685 10.487 1.00 96.75 91 ASP A N 1
ATOM 681 C CA . ASP A 1 91 ? -3.921 -3.256 9.851 1.00 96.75 91 ASP A CA 1
ATOM 682 C C . ASP A 1 91 ? -4.211 -2.110 8.875 1.00 96.75 91 ASP A C 1
ATOM 684 O O . ASP A 1 91 ? -3.480 -1.122 8.838 1.00 96.75 91 ASP A O 1
ATOM 688 N N . ILE A 1 92 ? -5.353 -2.169 8.177 1.00 97.19 92 ILE A N 1
ATOM 689 C CA . ILE A 1 92 ? -5.852 -1.069 7.340 1.00 97.19 92 ILE A CA 1
ATOM 690 C C . ILE A 1 92 ? -6.111 0.186 8.189 1.00 97.19 92 ILE A C 1
ATOM 692 O O . ILE A 1 92 ? -5.660 1.276 7.834 1.00 97.19 92 ILE A O 1
ATOM 696 N N . VAL A 1 93 ? -6.809 0.042 9.322 1.00 97.31 93 VAL A N 1
ATOM 697 C CA . VAL A 1 93 ? -7.120 1.156 10.236 1.00 97.31 93 VAL A CA 1
ATOM 698 C C . VAL A 1 93 ? -5.844 1.766 10.819 1.00 97.31 93 VAL A C 1
ATOM 700 O O . VAL A 1 93 ? -5.728 2.990 10.871 1.00 97.31 93 VAL A O 1
ATOM 703 N N . ALA A 1 94 ? -4.855 0.948 11.185 1.00 95.62 94 ALA A N 1
ATOM 704 C CA . ALA A 1 94 ? -3.573 1.422 11.704 1.00 95.62 94 ALA A CA 1
ATOM 705 C C . ALA A 1 94 ? -2.819 2.324 10.708 1.00 95.62 94 ALA A C 1
ATOM 707 O O . ALA A 1 94 ? -2.060 3.198 11.120 1.00 95.62 94 ALA A O 1
ATOM 708 N N . GLY A 1 95 ? -3.045 2.164 9.400 1.00 94.62 95 GLY A N 1
ATOM 709 C CA . GLY A 1 95 ? -2.460 3.020 8.366 1.00 94.62 95 GLY A CA 1
ATOM 710 C C . GLY A 1 95 ? -3.249 4.284 8.024 1.00 94.62 95 GLY A C 1
ATOM 711 O O . GLY A 1 95 ? -2.784 5.068 7.193 1.00 94.62 95 GLY A O 1
ATOM 712 N N . ALA A 1 96 ? -4.410 4.517 8.646 1.00 96.12 96 ALA A N 1
ATOM 713 C CA . ALA A 1 96 ? -5.308 5.616 8.289 1.00 96.12 96 ALA A CA 1
ATOM 714 C C . ALA A 1 96 ? -4.682 7.011 8.448 1.00 96.12 96 ALA A C 1
ATOM 716 O O . ALA A 1 96 ? -5.062 7.939 7.735 1.00 96.12 96 ALA A O 1
ATOM 717 N N . PHE A 1 97 ? -3.689 7.167 9.328 1.00 94.06 97 PHE A N 1
ATOM 718 C CA . PHE A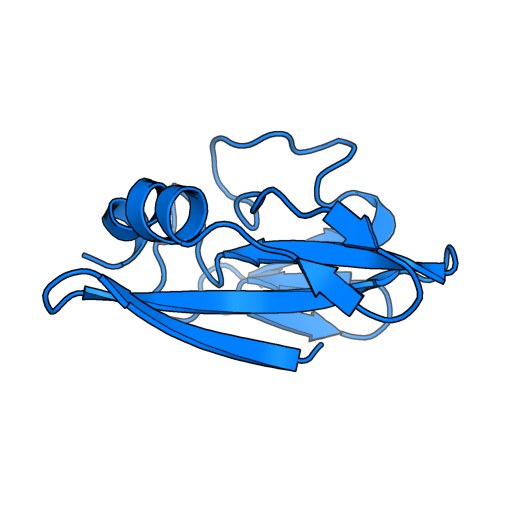 1 97 ? -3.003 8.446 9.548 1.00 94.06 97 PHE A CA 1
ATOM 719 C C . PHE A 1 97 ? -2.331 9.012 8.284 1.00 94.06 97 PHE A C 1
ATOM 721 O O . PHE A 1 97 ? -2.127 10.216 8.197 1.00 94.06 97 PHE A O 1
ATOM 728 N N . ARG A 1 98 ? -2.030 8.172 7.283 1.00 94.12 98 ARG A N 1
ATOM 729 C CA . ARG A 1 98 ? -1.420 8.579 6.002 1.00 94.12 98 ARG A CA 1
ATOM 730 C C . ARG A 1 98 ? -2.384 9.293 5.049 1.00 94.12 98 ARG A C 1
ATOM 732 O O . ARG A 1 98 ? -1.962 9.788 4.003 1.00 94.12 98 ARG A O 1
ATOM 739 N N . PHE A 1 99 ? -3.677 9.274 5.367 1.00 94.75 99 PHE A N 1
ATOM 740 C CA . PHE A 1 99 ? -4.771 9.754 4.518 1.00 94.75 99 PHE A CA 1
ATOM 741 C C . PHE A 1 99 ? -5.505 10.956 5.129 1.00 94.75 99 PHE A C 1
ATOM 743 O O . PHE A 1 99 ? -6.637 11.234 4.736 1.00 94.75 99 PHE A O 1
ATOM 750 N N . ARG A 1 100 ? -4.878 11.633 6.095 1.00 82.88 100 ARG A N 1
ATOM 751 C CA . ARG A 1 100 ? -5.374 12.861 6.721 1.00 82.88 100 ARG A CA 1
ATOM 752 C C . ARG A 1 100 ? -4.680 14.092 6.152 1.00 82.88 100 ARG A C 1
ATOM 754 O O . ARG A 1 100 ? -3.541 13.941 5.654 1.00 82.88 100 ARG A O 1
#

=== Feature glossary ===
Reading guide. The protein is described through the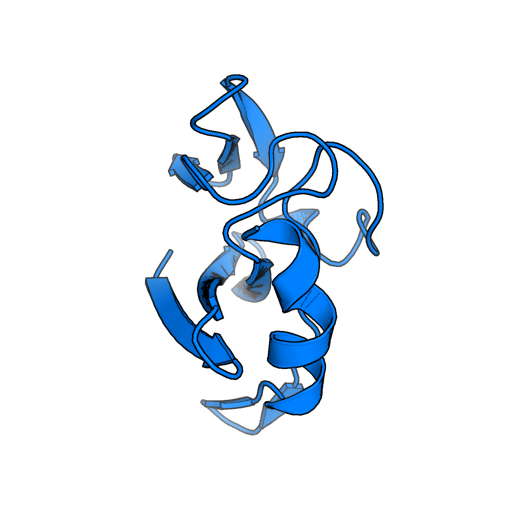 following features:

Foldseek 3Di. A 3Di character summarizes, for each residue, the relative orientation of the Cα frame of its nearest spatial neighbor. Because it encodes fold topology rather than chemistry, 3Di alignments detect remote structural similarity that sequence alignment misses.

Contact-map, Ramachandran, and PAE plots. Plot images: a contact map (which residues are close in 3D, as an N×N binary image), a Ramachandran scatter (backbone torsion angles, revealing secondary-structure composition at a glance), and — for AlphaFold structures — a PAE heatmap (pairwise prediction confidence).

Radius of gyration, Cα contacts, bounding box. Radius of gyration (Rg) is the root-mean-square distance of Cα atoms from their centroid — a single number for overall size and compactness. A globular domain of N residues has Rg ≈ 2.2·N^0.38 Å; an extended or disordered chain has a much larger Rg. The Cα contact count is the number of residue pairs whose Cα atoms are within 8 Å and are more than four positions apart in sequence — a standard proxy for tertiary packing density. The bounding box is the smallest axis-aligned box enclosing all Cα atoms.

Secondary structure (8-state, DSSP). Eight-state secondary structure (DSSP): H is the canonical α-helix, G the tighter 3₁₀-helix, I the wider π-helix; E/B are β-structure, T and S are turns and bends, and '-' is everything else. DSSP derives these from the pattern of main-chain N–H···O=C hydrogen bonds, not from the sequence.

B-factor. B-factor (Debye–Waller factor) reflects atomic displacement in the crystal lattice. It is an experimental observable (units Å²), not a prediction; low values mean the atom is pinned down, high values mean it moves or is heterogeneous across the crystal.

pLDDT. pLDDT is the predicted lDDT-Cα score: AlphaFold's confidence that the local environment of each residue (all inter-atomic distances within 15 Å) is correctly placed. It is a per-residue number between 0 and 100, with higher meaning more reliable.

Nearest PDB structures. Nearest PDB neighbors are the top structural matches found by Foldseek when searching this structure against the entire Protein Data Bank. Each hit reports a TM-score (0 to 1; >0.5 almost always implies the same fold) and an E-value. These are *structural* homologs — they may share no detectable sequence similarity.

Solvent-accessible surface area. Accessible surface area quantifies burial. A residue with SASA near zero is packed into the hydrophobic core; one with SASA >100 Å² sits on the surface. Computed here via the Shrake–Rupley numerical algorithm with a 1.4 Å probe.

Rendered structure images. Structure images are PyMOL renders from six orthogonal camera directions. Cartoon representation draws helices as coils and strands as arrows; sticks shows the backbone as bonds; surface shows the solvent-excluded envelope. Rainbow coloring maps sequence position to hue (blue→red, N→C); chain coloring assigns a distinct color per polypeptide.

Backbone torsions (φ/ψ). φ (phi) and ψ (psi) are the two rotatable backbone dihedrals per residue: φ is the C(i-1)–N–Cα–C torsion, ψ is the N–Cα–C–N(i+1) torsion, both in degrees on (−180°, 180°]. α-helical residues cluster near (−60°, −45°); β-strand residues near (−120°, +130°). A Ramachandran plot is simply a scatter of (φ, ψ) for every residue.

Predicted aligned error. Predicted Aligned Error (PAE) is an AlphaFold confidence matrix: entry (i, j) is the expected error in the position of residue j, in ångströms, when the prediction is superimposed on the true structure at residue i. Low PAE within a block of residues means that block is internally rigid and well-predicted; high PAE between two blocks means their relative placement is uncertain even if each block individually is confident.

mmCIF coordinates. Structure coordinates are given as an mmCIF _atom_site loop: one row per atom with element, residue name, chain id, sequence number, and x/y/z position in Å. Only the four main-chain atoms per residue are included here; side chains are omitted to keep the record compact.

InterPro / GO / CATH / organism. Database cross-references. InterPro integrates a dozen domain/family signature databases into unified entries with residue-range hits. GO terms attach function/process/location labels with evidence codes. CATH codes position the fold in a four-level structural taxonomy. Organism is the NCBI-taxonomy species name.

Secondary structure (3-state, P-SEA). SS3 is a coarse helix/strand/coil call (letters a/b/c) made by the P-SEA algorithm from inter-Cα distances and dihedrals. It is less detailed than DSSP but needs only Cα positions.

Sequence. Sequence gives the chain of amino acids in standard one-letter code (A=alanine, C=cysteine, …, Y=tyrosine), read N→C. It is the only feature that is directly encoded by the gene; all structural features are derived from the folded form of this sequence.